Protein AF-A2D5L2-F1 (afdb_monomer_lite)

Sequence (67 aa):
LDHPHCLSYKLELGSDQEIPSDWYPFATVQFSMPDTCASRTEVRSLGVESDVQPQKHVQQRACYNIQ

Foldseek 3Di:
DDDDDDDDDDDDDDPPDDDPPPDDPDDKDKDKDKPDAPVPDDDPDDDDPDPDDDDDDDIHIDIDTDD

Structure (mmCIF, N/CA/C/O backbone):
data_AF-A2D5L2-F1
#
_entry.id   AF-A2D5L2-F1
#
loop_
_atom_site.group_PDB
_atom_site.id
_atom_site.type_symbol
_atom_site.label_atom_id
_atom_site.label_alt_id
_atom_site.label_comp_id
_atom_site.label_asym_id
_atom_site.label_entity_id
_atom_site.label_seq_id
_atom_site.pdbx_PDB_ins_code
_atom_site.Cartn_x
_atom_site.Cartn_y
_atom_site.Cartn_z
_atom_site.occupancy
_atom_site.B_iso_or_equ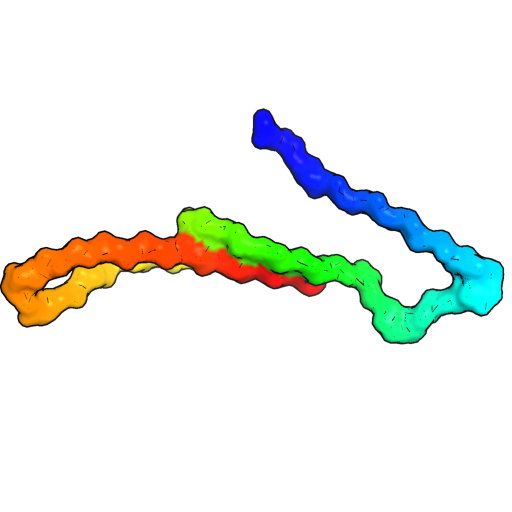iv
_atom_site.auth_seq_id
_atom_site.auth_comp_id
_atom_site.auth_asym_id
_atom_site.auth_atom_id
_atom_site.pdbx_PDB_model_num
ATOM 1 N N . LEU A 1 1 ? 0.946 20.665 -1.197 1.00 50.19 1 LEU A N 1
ATOM 2 C CA . LEU A 1 1 ? 0.044 19.617 -1.721 1.00 50.19 1 LEU A CA 1
ATOM 3 C C . LEU A 1 1 ? 0.334 18.336 -0.941 1.00 50.19 1 LEU A C 1
ATOM 5 O O . LEU A 1 1 ? 0.722 17.334 -1.511 1.00 50.19 1 LEU A O 1
ATOM 9 N N . ASP A 1 2 ? 0.269 18.437 0.388 1.00 60.25 2 ASP A N 1
ATOM 10 C CA . ASP A 1 2 ? 0.924 17.494 1.305 1.00 60.25 2 ASP A CA 1
ATOM 11 C C . ASP A 1 2 ? 0.056 17.388 2.559 1.00 60.25 2 ASP A C 1
ATOM 13 O O . ASP A 1 2 ? 0.314 17.987 3.603 1.00 60.25 2 ASP A O 1
ATOM 17 N N . HIS A 1 3 ? -1.140 16.844 2.363 1.00 65.06 3 HIS A N 1
ATOM 18 C CA . HIS A 1 3 ? -2.129 16.689 3.420 1.00 65.06 3 HIS A CA 1
ATOM 19 C C . HIS A 1 3 ? -2.474 15.205 3.443 1.00 65.06 3 HIS A C 1
ATOM 21 O O . HIS A 1 3 ? -2.851 14.676 2.392 1.00 65.06 3 HIS A O 1
ATOM 27 N N . PRO A 1 4 ? -2.323 14.515 4.583 1.00 76.69 4 PRO A N 1
ATOM 28 C CA . PRO A 1 4 ? -2.677 13.110 4.657 1.00 76.69 4 PRO A CA 1
ATOM 29 C C . PRO A 1 4 ? -4.169 12.953 4.354 1.00 76.69 4 PRO A C 1
ATOM 31 O O . PRO A 1 4 ? -5.010 13.660 4.914 1.00 76.69 4 PRO A O 1
ATOM 34 N N . HIS A 1 5 ? -4.498 12.028 3.454 1.00 76.88 5 HIS A N 1
ATOM 35 C CA . HIS A 1 5 ? -5.884 11.643 3.226 1.00 76.88 5 HIS A CA 1
ATOM 36 C C . HIS A 1 5 ? -6.411 10.955 4.491 1.00 76.88 5 HIS A C 1
ATOM 38 O O . HIS A 1 5 ? -5.829 9.975 4.952 1.00 76.88 5 HIS A O 1
ATOM 44 N N . CYS A 1 6 ? -7.491 11.488 5.062 1.00 78.94 6 CYS A N 1
ATOM 45 C CA . CYS A 1 6 ? -8.112 10.961 6.273 1.00 78.94 6 CYS A CA 1
ATOM 46 C C . CYS A 1 6 ? -9.500 10.403 5.954 1.00 78.94 6 CYS A C 1
ATOM 48 O O . CYS A 1 6 ? -10.268 11.015 5.211 1.00 78.94 6 CYS A O 1
ATOM 50 N N . LEU A 1 7 ? -9.812 9.249 6.538 1.00 78.81 7 LEU A N 1
ATOM 51 C CA . LEU A 1 7 ? -11.106 8.588 6.460 1.00 78.81 7 LEU A CA 1
ATOM 52 C C . LEU A 1 7 ? -11.593 8.338 7.888 1.00 78.81 7 LEU A C 1
ATOM 54 O O . LEU A 1 7 ? -10.861 7.778 8.701 1.00 78.81 7 LEU A O 1
ATOM 58 N N . SER A 1 8 ? -12.805 8.776 8.217 1.00 79.94 8 SER A N 1
ATOM 59 C CA . SER A 1 8 ? -13.387 8.609 9.552 1.00 79.94 8 SER A CA 1
ATOM 60 C C . SER A 1 8 ? -14.822 8.124 9.423 1.00 79.94 8 SER A C 1
ATOM 62 O O . SER A 1 8 ? -15.635 8.766 8.760 1.00 79.94 8 SER A O 1
ATOM 64 N N . TYR A 1 9 ? -15.128 7.002 10.070 1.00 73.12 9 TYR A N 1
ATOM 65 C CA . TYR A 1 9 ? -16.469 6.434 10.122 1.00 73.12 9 TYR A CA 1
ATOM 66 C C . TYR A 1 9 ? -16.890 6.221 11.567 1.00 73.12 9 TYR A C 1
ATOM 68 O O . TYR A 1 9 ? -16.095 5.798 12.405 1.00 73.12 9 TYR A O 1
ATOM 76 N N . LYS A 1 10 ? -18.162 6.501 11.839 1.00 82.44 10 LYS A N 1
ATOM 77 C CA . LYS A 1 10 ? -18.813 6.183 13.103 1.00 82.44 10 LYS A CA 1
ATOM 78 C C . LYS A 1 10 ? -19.804 5.056 12.841 1.00 82.44 10 LYS A C 1
ATOM 80 O O . LYS A 1 10 ? -20.712 5.222 12.032 1.00 82.44 10 LYS A O 1
ATOM 85 N N . LEU A 1 11 ? -19.603 3.923 13.501 1.00 78.12 11 LEU A N 1
ATOM 86 C CA . LEU A 1 11 ? -20.569 2.831 13.516 1.00 78.12 11 LEU A CA 1
ATOM 87 C C . LEU A 1 11 ? -21.544 3.082 14.670 1.00 78.12 11 LEU A C 1
ATOM 89 O O . LEU A 1 11 ? -21.110 3.222 15.813 1.00 78.12 11 LEU A O 1
ATOM 93 N N . GLU A 1 12 ? -22.838 3.169 14.373 1.00 83.12 12 GLU A N 1
ATOM 94 C CA . GLU A 1 12 ? -23.887 3.246 15.393 1.00 83.12 12 GLU A CA 1
ATOM 95 C C . GLU A 1 12 ? -24.618 1.906 15.451 1.00 83.12 12 GLU A C 1
ATOM 97 O O . GLU A 1 12 ? -25.140 1.434 14.443 1.00 83.12 12 GLU A O 1
ATOM 102 N N . LEU A 1 13 ? -24.610 1.284 16.629 1.00 78.19 13 LEU A N 1
ATOM 103 C CA . LEU A 1 13 ? -25.300 0.025 16.899 1.00 78.19 13 LEU A CA 1
ATOM 104 C C . LEU A 1 13 ? -26.638 0.330 17.580 1.00 78.19 13 LEU A C 1
ATOM 106 O O . LEU A 1 13 ? -26.726 1.253 18.393 1.00 78.19 13 LEU A O 1
ATOM 110 N N . GLY A 1 14 ? -27.680 -0.438 17.253 1.00 80.69 14 GLY A N 1
ATOM 111 C CA . GLY A 1 14 ? -28.930 -0.409 18.020 1.00 80.69 14 GLY A CA 1
ATOM 112 C C . GLY A 1 14 ? -28.709 -0.902 19.456 1.00 80.69 14 GLY A C 1
ATOM 113 O O . GLY A 1 14 ? -27.767 -1.648 19.704 1.00 80.69 14 GLY A O 1
ATOM 114 N N . SER A 1 15 ? -29.580 -0.526 20.401 1.00 70.81 15 SER A N 1
ATOM 115 C CA . SER A 1 15 ? -29.445 -0.899 21.826 1.00 70.81 15 SER A CA 1
ATOM 116 C C . SER A 1 15 ? -29.302 -2.402 22.069 1.00 70.81 15 SER A C 1
ATOM 118 O O . SER A 1 15 ? -28.652 -2.809 23.026 1.00 70.81 15 SER A O 1
ATOM 120 N N . ASP A 1 16 ? -29.897 -3.199 21.183 1.00 80.12 16 ASP A N 1
ATOM 121 C CA . ASP A 1 16 ? -29.989 -4.653 21.298 1.00 80.12 16 ASP A CA 1
ATOM 122 C C . ASP A 1 16 ? -29.036 -5.369 20.317 1.00 80.12 16 ASP A C 1
ATOM 124 O O . ASP A 1 16 ? -29.044 -6.595 20.223 1.00 80.12 16 ASP A O 1
ATOM 128 N N . GLN A 1 17 ? -28.237 -4.616 19.545 1.00 72.69 17 GLN A N 1
ATOM 129 C CA . GLN A 1 17 ? -27.239 -5.163 18.625 1.00 72.69 17 GLN A CA 1
ATOM 130 C C . GLN A 1 17 ? -25.871 -5.211 19.302 1.00 72.69 17 GLN A C 1
ATOM 132 O O . GLN A 1 17 ? -25.185 -4.198 19.440 1.00 72.69 17 GLN A O 1
ATOM 137 N N . GLU A 1 18 ? -25.456 -6.412 19.693 1.00 77.88 18 GLU A N 1
ATOM 138 C CA . GLU A 1 18 ? -24.071 -6.670 20.078 1.00 77.88 18 GLU A CA 1
ATOM 139 C C . GLU A 1 18 ? -23.142 -6.583 18.855 1.00 77.88 18 GLU A C 1
ATOM 141 O O . GLU A 1 18 ? -23.564 -6.791 17.713 1.00 77.88 18 GLU A O 1
ATOM 146 N N . ILE A 1 19 ? -21.860 -6.279 19.089 1.00 77.88 19 ILE A N 1
ATOM 147 C CA . ILE A 1 19 ? -20.840 -6.362 18.037 1.00 77.88 19 ILE A CA 1
ATOM 148 C C . ILE A 1 19 ? -20.775 -7.827 17.574 1.00 77.88 19 ILE A C 1
ATOM 150 O O . ILE A 1 19 ? -20.552 -8.704 18.414 1.00 77.88 19 ILE A O 1
ATOM 154 N N . PRO A 1 20 ? -20.947 -8.112 16.270 1.00 80.25 20 PRO A N 1
ATOM 155 C CA . PRO A 1 20 ? -20.834 -9.471 15.756 1.00 80.25 20 PRO A CA 1
ATOM 156 C C . PRO A 1 20 ? -19.482 -10.092 16.129 1.00 80.25 20 PRO A C 1
ATOM 158 O O . PRO A 1 20 ? -18.452 -9.422 16.080 1.00 80.25 20 PRO A O 1
ATOM 161 N N . SER A 1 21 ? -19.449 -11.372 16.508 1.00 78.56 21 SER A N 1
ATOM 162 C CA . SER A 1 21 ? -18.196 -12.036 16.915 1.00 78.56 21 SER A CA 1
ATOM 163 C C . SER A 1 21 ? -17.184 -12.193 15.768 1.00 78.56 21 SER A C 1
ATOM 165 O O . SER A 1 21 ? -16.005 -12.430 16.015 1.00 78.56 21 SER A O 1
ATOM 167 N N . ASP A 1 22 ? -17.642 -12.061 14.525 1.00 81.25 22 ASP A N 1
ATOM 168 C CA . ASP A 1 22 ? -16.874 -12.016 13.279 1.00 81.25 22 ASP A CA 1
ATOM 169 C C . ASP A 1 22 ? -16.467 -10.588 12.869 1.00 81.25 22 ASP A C 1
ATOM 171 O O . ASP A 1 22 ? -15.909 -10.379 11.792 1.00 81.25 22 ASP A O 1
ATOM 175 N N . TRP A 1 23 ? -16.731 -9.588 13.713 1.00 78.75 23 TRP A N 1
ATOM 176 C CA . TRP A 1 23 ? -16.308 -8.220 13.459 1.00 78.75 23 TRP A CA 1
ATOM 177 C C . TRP A 1 23 ? -14.787 -8.073 13.570 1.00 78.75 23 TRP A C 1
ATOM 179 O O . TRP A 1 23 ? -14.165 -8.467 14.559 1.00 78.75 23 TRP A O 1
ATOM 189 N N . TYR A 1 24 ? -14.191 -7.435 12.563 1.00 77.56 24 TYR A N 1
ATOM 190 C CA . TYR A 1 24 ? -12.758 -7.182 12.498 1.00 77.56 24 TYR A CA 1
ATOM 191 C C . TYR A 1 24 ? -12.456 -5.693 12.740 1.00 77.56 24 TYR A C 1
ATOM 193 O O . TYR A 1 24 ? -12.879 -4.853 11.944 1.00 77.56 24 TYR A O 1
ATOM 201 N N . PRO A 1 25 ? -11.688 -5.337 13.791 1.00 78.06 25 PRO A N 1
ATOM 202 C CA . PRO A 1 25 ? -11.331 -3.952 14.115 1.00 78.06 25 PRO A CA 1
ATOM 203 C C . PRO A 1 25 ? -10.196 -3.398 13.237 1.00 78.06 25 PRO A C 1
ATOM 205 O O . PRO A 1 25 ? -9.498 -2.470 13.641 1.00 78.06 25 PRO A O 1
ATOM 208 N N . PHE A 1 26 ? -9.962 -3.982 12.065 1.00 75.38 26 PHE A N 1
ATOM 209 C CA . PHE A 1 26 ? -8.913 -3.565 11.145 1.00 75.38 26 PHE A CA 1
ATOM 210 C C . PHE A 1 26 ? -9.496 -3.226 9.779 1.00 75.38 26 PHE A C 1
ATOM 212 O O . PHE A 1 26 ? -10.505 -3.780 9.344 1.00 75.38 26 PHE A O 1
ATOM 219 N N . ALA A 1 27 ? -8.837 -2.296 9.095 1.00 76.06 27 ALA A N 1
ATOM 220 C CA . ALA A 1 27 ? -9.170 -1.918 7.735 1.00 76.06 27 ALA A CA 1
ATOM 221 C C . ALA A 1 27 ? -8.073 -2.435 6.809 1.00 76.06 27 ALA A C 1
ATOM 223 O O . ALA A 1 27 ? -6.921 -2.020 6.915 1.00 76.06 27 ALA A O 1
ATOM 224 N N . THR A 1 28 ? -8.429 -3.317 5.877 1.00 78.81 28 THR A N 1
ATOM 225 C CA . THR A 1 28 ? -7.497 -3.727 4.827 1.00 78.81 28 THR A CA 1
ATOM 226 C C . THR A 1 28 ? -7.335 -2.591 3.829 1.00 78.81 28 THR A C 1
ATOM 228 O O . THR A 1 28 ? -8.296 -2.173 3.180 1.00 78.81 28 THR A O 1
ATOM 231 N N . VAL A 1 29 ? -6.108 -2.101 3.683 1.00 78.69 29 VAL A N 1
ATOM 232 C CA . VAL A 1 29 ? -5.772 -1.056 2.713 1.00 78.69 29 VAL A CA 1
ATOM 233 C C . VAL A 1 29 ? -4.965 -1.681 1.582 1.00 78.69 29 VAL A C 1
ATOM 235 O O . VAL A 1 29 ? -3.896 -2.246 1.812 1.00 78.69 29 VAL A O 1
ATOM 238 N N . GLN A 1 30 ? -5.480 -1.569 0.355 1.00 77.31 30 GLN A N 1
ATOM 239 C CA . GLN A 1 30 ? -4.827 -2.068 -0.852 1.00 77.31 30 GLN A CA 1
ATOM 240 C C . GLN A 1 30 ? -4.708 -0.955 -1.890 1.00 77.31 30 GLN A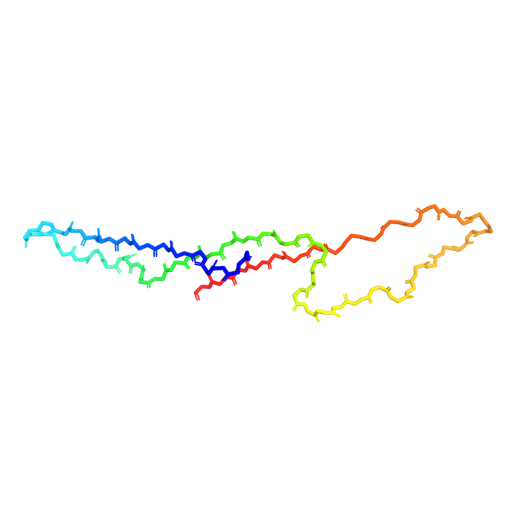 C 1
ATOM 242 O O . GLN A 1 30 ? -5.708 -0.383 -2.321 1.00 77.31 30 GLN A O 1
ATOM 247 N N . PHE A 1 31 ? -3.483 -0.669 -2.323 1.00 74.56 31 PHE A N 1
ATOM 248 C CA . PHE A 1 31 ? -3.215 0.289 -3.392 1.00 74.56 31 PHE A CA 1
ATOM 249 C C . PHE A 1 31 ? -2.000 -0.137 -4.220 1.00 74.56 31 PHE A C 1
ATOM 251 O O . PHE A 1 31 ? -1.091 -0.817 -3.734 1.00 74.56 31 PHE A O 1
ATOM 258 N N . SER A 1 32 ? -1.994 0.273 -5.487 1.00 69.12 32 SER A N 1
ATOM 259 C CA . SER A 1 32 ? -0.855 0.123 -6.391 1.00 69.12 32 SER A CA 1
ATOM 260 C C . SER A 1 32 ? -0.156 1.465 -6.549 1.00 69.12 32 SER A C 1
ATOM 262 O O . SER A 1 32 ? -0.804 2.443 -6.924 1.00 69.12 32 SER A O 1
ATOM 264 N N . MET A 1 33 ? 1.153 1.509 -6.325 1.00 71.19 33 MET A N 1
ATOM 265 C CA . MET A 1 33 ? 1.959 2.672 -6.692 1.00 71.19 33 MET A CA 1
ATOM 266 C C . MET A 1 33 ? 2.810 2.341 -7.928 1.00 71.19 33 MET A C 1
ATOM 268 O O . MET A 1 33 ? 3.576 1.369 -7.893 1.00 71.19 33 MET A O 1
ATOM 272 N N . PRO A 1 34 ? 2.652 3.088 -9.039 1.00 66.44 34 PRO A N 1
ATOM 273 C CA . PRO A 1 34 ? 3.560 2.993 -10.176 1.00 66.44 34 PRO A CA 1
ATOM 274 C C . PRO A 1 34 ? 4.920 3.588 -9.800 1.00 66.44 34 PRO A C 1
ATOM 276 O O . PRO A 1 34 ? 4.993 4.485 -8.963 1.00 66.44 34 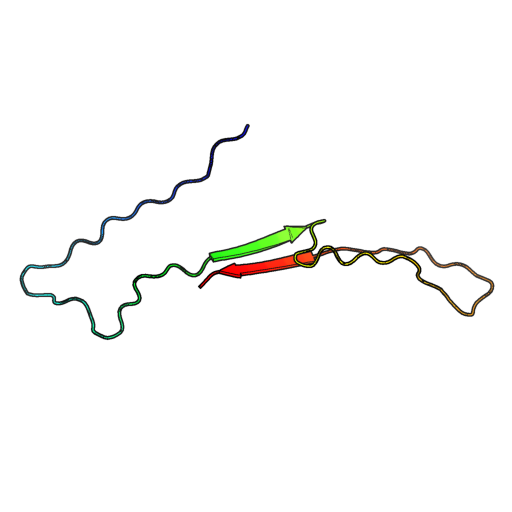PRO A O 1
ATOM 279 N N . ASP A 1 35 ? 5.986 3.070 -10.409 1.00 65.25 35 ASP A N 1
ATOM 280 C CA . ASP A 1 35 ? 7.356 3.588 -10.265 1.00 65.25 35 ASP A CA 1
ATOM 281 C C . ASP A 1 35 ? 7.907 3.553 -8.828 1.00 65.25 35 ASP A C 1
ATOM 283 O O . ASP A 1 35 ? 8.913 4.184 -8.510 1.00 65.25 35 ASP A O 1
ATOM 287 N N . THR A 1 36 ? 7.276 2.771 -7.949 1.00 65.38 36 THR A N 1
ATOM 288 C CA . THR A 1 36 ? 7.780 2.486 -6.608 1.00 65.38 36 THR A CA 1
ATOM 289 C C . THR A 1 36 ? 8.052 0.996 -6.443 1.00 65.38 36 THR A C 1
ATOM 291 O O . THR A 1 36 ? 7.438 0.131 -7.075 1.00 65.38 36 THR A O 1
ATOM 294 N N . CYS A 1 37 ? 9.018 0.683 -5.583 1.00 64.62 37 CYS A N 1
ATOM 295 C CA . CYS A 1 37 ? 9.382 -0.681 -5.240 1.00 64.62 37 CYS A CA 1
ATOM 296 C C . CYS A 1 37 ? 9.304 -0.855 -3.724 1.00 64.62 37 CYS A C 1
ATOM 298 O O . CYS A 1 37 ? 10.045 -0.202 -2.988 1.00 64.62 37 CYS A O 1
ATOM 300 N N . ALA A 1 38 ? 8.440 -1.759 -3.254 1.00 67.31 38 ALA A N 1
ATOM 301 C CA . ALA A 1 38 ? 8.284 -2.034 -1.825 1.00 67.31 38 ALA A CA 1
ATOM 302 C C . ALA A 1 38 ? 9.588 -2.547 -1.183 1.00 67.31 38 ALA A C 1
ATOM 304 O O . ALA A 1 38 ? 9.903 -2.188 -0.053 1.00 67.31 38 ALA A O 1
ATOM 305 N N . SER A 1 39 ? 10.378 -3.333 -1.923 1.00 74.00 39 SER A N 1
ATOM 306 C CA . SER A 1 39 ? 11.656 -3.904 -1.476 1.00 74.00 39 SER A CA 1
ATOM 307 C C . SER A 1 39 ? 12.887 -3.074 -1.858 1.00 74.00 39 SER A C 1
ATOM 309 O O . SER A 1 39 ? 14.004 -3.469 -1.528 1.00 74.00 39 SER A O 1
ATOM 311 N N . ARG A 1 40 ? 12.712 -1.956 -2.583 1.00 70.56 40 ARG A N 1
ATOM 312 C CA . ARG A 1 40 ? 13.795 -1.184 -3.233 1.00 70.56 40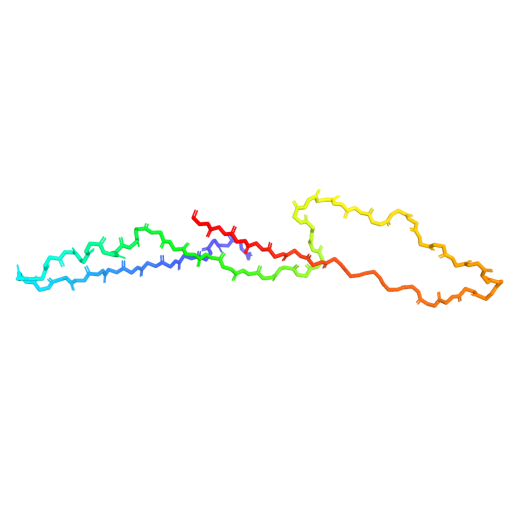 ARG A CA 1
ATOM 313 C C . ARG A 1 40 ? 14.685 -2.005 -4.180 1.00 70.56 40 ARG A C 1
ATOM 315 O O . ARG A 1 40 ? 15.832 -1.645 -4.428 1.00 70.56 40 ARG A O 1
ATOM 322 N N . THR A 1 41 ? 14.189 -3.121 -4.705 1.00 77.88 41 THR A N 1
ATOM 323 C CA . THR A 1 41 ? 14.924 -3.925 -5.683 1.00 77.88 41 THR A CA 1
ATOM 324 C C . THR A 1 41 ? 14.985 -3.205 -7.033 1.00 77.88 41 THR A C 1
ATOM 326 O O . THR A 1 41 ? 13.955 -2.830 -7.594 1.00 77.88 41 THR A O 1
ATOM 329 N N . GLU A 1 42 ? 16.194 -3.056 -7.577 1.00 79.75 42 GLU A N 1
ATOM 330 C CA . GLU A 1 42 ? 16.455 -2.389 -8.857 1.00 79.75 42 GLU A CA 1
ATOM 331 C C . GLU A 1 42 ? 17.032 -3.361 -9.893 1.00 79.75 42 GLU A C 1
ATOM 333 O O . GLU A 1 42 ? 17.914 -4.172 -9.591 1.00 79.75 42 GLU A O 1
ATOM 338 N N . VAL A 1 43 ? 16.566 -3.255 -11.141 1.00 82.50 43 VAL A N 1
ATOM 339 C CA . VAL A 1 43 ? 17.127 -4.004 -12.273 1.00 82.50 43 VAL A CA 1
ATOM 340 C C . VAL A 1 43 ? 18.406 -3.305 -12.727 1.00 82.50 43 VAL A C 1
ATOM 342 O O . VAL A 1 43 ? 18.356 -2.266 -13.378 1.00 82.50 43 VAL A O 1
ATOM 345 N N . ARG A 1 44 ? 19.565 -3.874 -12.382 1.00 81.25 44 ARG A N 1
ATOM 346 C CA . ARG A 1 44 ? 20.878 -3.302 -12.736 1.00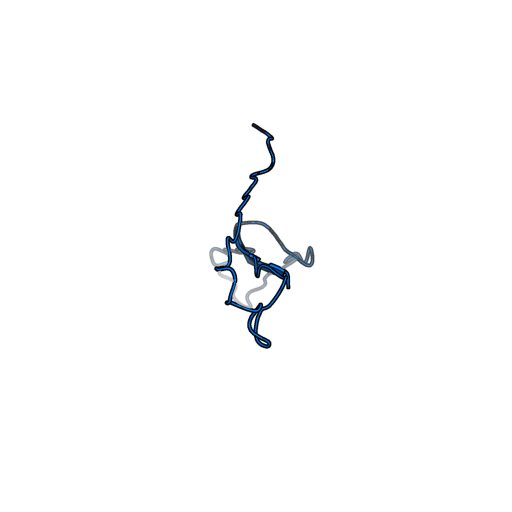 81.25 44 ARG A CA 1
ATOM 347 C C . ARG A 1 44 ? 21.309 -3.607 -14.167 1.00 81.25 44 ARG A C 1
ATOM 349 O O . ARG A 1 44 ? 22.021 -2.816 -14.776 1.00 81.25 44 ARG A O 1
ATOM 356 N N . SER A 1 45 ? 20.900 -4.752 -14.704 1.00 79.62 45 SER A N 1
ATOM 357 C CA . SER A 1 45 ? 21.221 -5.148 -16.070 1.00 79.62 45 SER A CA 1
ATOM 358 C C . SER A 1 45 ? 20.149 -6.068 -16.646 1.00 79.62 45 SER A C 1
ATOM 360 O O . SER A 1 45 ? 19.565 -6.896 -15.952 1.00 79.62 45 SER A O 1
ATOM 362 N N . LEU A 1 46 ? 19.898 -5.903 -17.943 1.00 80.00 46 LEU A N 1
ATOM 363 C CA . LEU A 1 46 ? 19.051 -6.776 -18.748 1.00 80.00 46 LEU A CA 1
ATOM 364 C C . LEU A 1 46 ? 19.815 -7.052 -20.045 1.00 80.00 46 LEU A C 1
ATOM 366 O O . LEU A 1 46 ? 20.000 -6.137 -20.847 1.00 80.00 46 LEU A O 1
ATOM 370 N N . GLY A 1 47 ? 20.336 -8.265 -20.213 1.00 83.62 47 GLY A N 1
ATOM 371 C CA . GLY A 1 47 ? 21.110 -8.683 -21.388 1.00 83.62 47 GLY A CA 1
ATOM 372 C C . GLY A 1 47 ? 20.268 -9.493 -22.374 1.00 83.62 47 GLY A C 1
ATOM 373 O O . GLY A 1 47 ? 19.280 -10.102 -21.976 1.00 83.62 47 GLY A O 1
ATOM 374 N N . VAL A 1 48 ? 20.658 -9.490 -23.650 1.00 82.06 48 VAL A N 1
ATOM 375 C CA . VAL A 1 48 ? 20.107 -10.370 -24.696 1.00 82.06 48 VAL A CA 1
ATOM 376 C C . VAL A 1 48 ? 21.291 -10.950 -25.467 1.00 82.06 48 VAL A C 1
ATOM 378 O O . VAL A 1 48 ? 22.241 -10.224 -25.734 1.00 82.06 48 VAL A O 1
ATOM 381 N N . GLU A 1 49 ? 21.240 -12.236 -25.813 1.00 84.50 49 GLU A N 1
ATOM 382 C CA . GLU A 1 49 ? 22.316 -12.975 -26.506 1.00 84.50 49 GLU A CA 1
ATOM 383 C C . GLU A 1 49 ? 22.411 -12.659 -28.018 1.00 84.50 49 GLU A C 1
ATOM 385 O O . GLU A 1 49 ? 23.030 -13.383 -28.784 1.00 84.50 49 GLU A O 1
ATOM 390 N N . SER A 1 50 ? 21.772 -11.579 -28.472 1.00 78.19 50 SER A N 1
ATOM 391 C CA . SER A 1 50 ? 21.710 -11.171 -29.878 1.00 78.19 50 SER A CA 1
ATOM 392 C C . SER A 1 50 ? 22.509 -9.891 -30.095 1.00 78.19 50 SER A C 1
ATOM 394 O O . SER A 1 50 ? 22.453 -8.982 -29.265 1.00 78.19 50 SER A O 1
ATOM 396 N N . ASP A 1 51 ? 23.175 -9.783 -31.247 1.00 79.06 51 ASP A N 1
ATOM 397 C CA . ASP A 1 51 ? 23.848 -8.551 -31.684 1.00 79.06 51 ASP A CA 1
ATOM 398 C C . ASP A 1 51 ? 22.866 -7.381 -31.880 1.00 79.06 51 ASP A C 1
ATOM 400 O O . ASP A 1 51 ? 23.248 -6.210 -31.823 1.00 79.06 51 ASP A O 1
ATOM 404 N N . VAL A 1 52 ? 21.576 -7.676 -32.076 1.00 80.62 52 VAL A N 1
ATOM 405 C CA . VAL A 1 52 ? 20.522 -6.664 -32.181 1.00 80.62 52 VAL A CA 1
ATOM 406 C C . VAL A 1 52 ? 19.982 -6.346 -30.788 1.00 80.62 52 VAL A C 1
ATOM 408 O O . VAL A 1 52 ? 19.301 -7.168 -30.173 1.00 80.62 52 VAL A O 1
ATOM 411 N N . GLN A 1 53 ? 20.233 -5.129 -30.297 1.00 75.81 53 GLN A N 1
ATOM 412 C CA . GLN A 1 53 ? 19.658 -4.667 -29.032 1.00 75.81 53 GLN A CA 1
ATOM 413 C C . GLN A 1 53 ? 18.172 -4.294 -29.193 1.00 75.81 53 GLN A C 1
ATOM 415 O O . GLN A 1 53 ? 17.859 -3.365 -29.939 1.00 75.81 53 GLN A O 1
ATOM 420 N N . PRO A 1 54 ? 17.244 -4.951 -28.468 1.00 80.81 54 PRO A N 1
ATOM 421 C CA . PRO A 1 54 ? 15.841 -4.552 -28.457 1.00 80.81 54 PRO A CA 1
ATOM 422 C C . PRO A 1 54 ? 15.604 -3.347 -27.537 1.00 80.81 54 PRO A C 1
ATOM 424 O O . PRO A 1 54 ? 16.381 -3.080 -26.616 1.00 80.81 54 PRO A O 1
ATOM 427 N N . GLN A 1 55 ? 14.480 -2.654 -27.736 1.00 83.81 55 GLN A N 1
ATOM 428 C CA . GLN A 1 55 ? 14.020 -1.618 -26.812 1.00 83.81 55 GLN A CA 1
ATOM 429 C C . GLN A 1 55 ? 13.626 -2.257 -25.472 1.00 83.81 55 GLN A C 1
ATOM 431 O O . GLN A 1 55 ? 12.736 -3.104 -25.408 1.00 83.81 55 GLN A O 1
ATOM 436 N N . LYS A 1 56 ? 14.299 -1.856 -24.391 1.00 82.06 56 LYS A N 1
ATOM 437 C CA . LYS A 1 56 ? 14.082 -2.401 -23.044 1.00 82.06 56 LYS A CA 1
ATOM 438 C C . LYS A 1 56 ? 13.132 -1.492 -22.274 1.00 82.06 56 LYS A C 1
ATOM 440 O O . LYS A 1 56 ? 13.396 -0.299 -22.151 1.00 82.06 56 LYS A O 1
ATOM 445 N N . HIS A 1 57 ? 12.054 -2.057 -21.738 1.00 82.56 57 HIS A N 1
ATOM 446 C CA . HIS A 1 57 ? 11.130 -1.352 -20.855 1.00 82.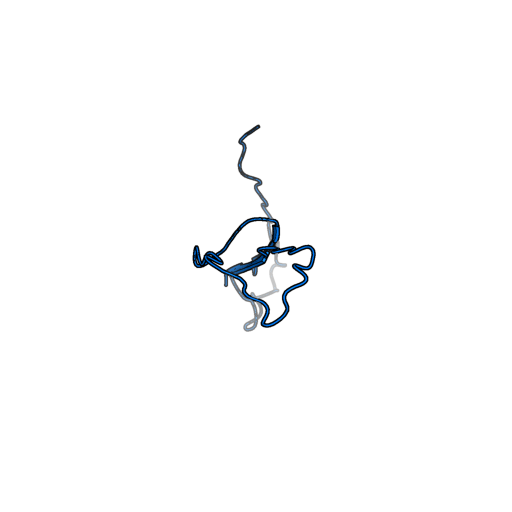56 57 HIS A CA 1
ATOM 447 C C . HIS A 1 57 ? 11.053 -2.090 -19.519 1.00 82.56 57 HIS A C 1
ATOM 449 O O . HIS A 1 57 ? 10.667 -3.256 -19.471 1.00 82.56 57 HIS A O 1
ATOM 455 N N . VAL A 1 58 ? 11.454 -1.418 -18.443 1.00 79.31 58 VAL A N 1
ATOM 456 C CA . VAL A 1 58 ? 11.365 -1.937 -17.076 1.00 79.31 58 VAL A CA 1
ATOM 457 C C . VAL A 1 58 ? 10.328 -1.100 -16.349 1.00 79.31 58 VAL A C 1
ATOM 459 O O . VAL A 1 58 ? 10.479 0.114 -16.265 1.00 79.31 58 VAL A O 1
ATOM 462 N N . GLN A 1 59 ? 9.291 -1.749 -15.825 1.00 80.31 59 GLN A N 1
ATOM 463 C CA . GLN A 1 59 ? 8.268 -1.091 -15.023 1.00 80.31 59 GLN A CA 1
ATOM 464 C C . GLN A 1 59 ? 8.293 -1.666 -13.608 1.00 80.31 59 GLN A C 1
ATOM 466 O O . GLN A 1 59 ? 8.112 -2.870 -13.419 1.00 80.31 59 GLN A O 1
ATOM 471 N N . GLN A 1 60 ? 8.491 -0.807 -12.611 1.00 74.50 60 GLN A N 1
ATOM 472 C CA . GLN A 1 60 ? 8.353 -1.182 -11.208 1.00 74.50 60 GLN A CA 1
ATOM 473 C C . GLN A 1 60 ? 6.898 -0.998 -10.775 1.00 74.50 60 GLN A C 1
ATOM 475 O O . GLN A 1 60 ? 6.251 0.003 -11.091 1.00 74.50 60 GLN A O 1
ATOM 480 N N . ARG A 1 61 ? 6.366 -2.005 -10.083 1.00 75.31 61 ARG A N 1
ATOM 481 C CA . ARG A 1 61 ? 5.030 -1.975 -9.492 1.00 75.31 61 ARG A CA 1
ATOM 482 C C . ARG A 1 61 ? 5.132 -2.507 -8.075 1.00 75.31 61 ARG A C 1
ATOM 484 O O . ARG A 1 61 ? 5.620 -3.620 -7.876 1.00 75.31 61 ARG A O 1
ATOM 491 N N . ALA A 1 62 ? 4.655 -1.732 -7.113 1.00 75.00 62 ALA A N 1
ATOM 492 C CA . ALA A 1 62 ? 4.516 -2.175 -5.738 1.00 75.00 62 ALA A CA 1
ATOM 493 C C . ALA A 1 62 ? 3.033 -2.328 -5.390 1.00 75.00 62 ALA A C 1
ATOM 495 O O . ALA A 1 62 ? 2.229 -1.418 -5.608 1.00 75.00 62 ALA A O 1
ATOM 496 N N . CYS A 1 63 ? 2.694 -3.492 -4.839 1.00 71.19 63 CYS A N 1
ATOM 497 C CA . CYS A 1 63 ? 1.396 -3.766 -4.239 1.00 71.19 63 CYS A CA 1
ATOM 498 C C . CYS A 1 63 ? 1.571 -3.717 -2.724 1.00 71.19 63 CYS A C 1
ATOM 500 O O . CYS A 1 63 ? 2.346 -4.498 -2.172 1.00 71.19 63 CYS A O 1
ATOM 502 N N . TYR A 1 64 ? 0.862 -2.809 -2.063 1.00 67.75 64 TYR A N 1
ATOM 503 C CA . TYR A 1 64 ? 0.864 -2.715 -0.609 1.00 67.75 64 TYR A CA 1
ATOM 504 C C . TYR A 1 64 ? -0.422 -3.338 -0.078 1.00 67.75 64 TYR A C 1
ATOM 506 O O . TYR A 1 64 ? -1.510 -3.016 -0.556 1.00 67.75 64 TYR A O 1
ATOM 514 N N . ASN A 1 65 ? -0.277 -4.245 0.885 1.00 69.56 65 ASN A N 1
ATOM 515 C CA . ASN A 1 65 ? -1.369 -4.808 1.665 1.00 69.56 65 ASN A CA 1
ATOM 516 C C . ASN A 1 65 ? -1.004 -4.621 3.141 1.00 69.56 65 ASN A C 1
ATOM 518 O O . ASN A 1 65 ? 0.038 -5.106 3.582 1.00 69.56 65 ASN A O 1
ATOM 522 N N . ILE A 1 66 ? -1.812 -3.847 3.861 1.00 64.00 66 ILE A N 1
ATOM 523 C CA . ILE A 1 66 ? -1.688 -3.644 5.307 1.00 64.00 66 ILE A CA 1
ATOM 524 C C . ILE A 1 66 ? -2.926 -4.288 5.936 1.00 64.00 66 ILE A C 1
ATOM 526 O O . ILE A 1 66 ? -4.046 -3.981 5.509 1.00 64.00 66 ILE A O 1
ATOM 530 N N . GLN A 1 67 ? -2.704 -5.189 6.897 1.00 55.44 67 GLN A N 1
ATOM 531 C CA . GLN A 1 67 ? -3.732 -5.851 7.707 1.00 55.44 67 GLN A CA 1
ATOM 532 C C . GLN A 1 67 ? -3.696 -5.319 9.133 1.00 55.44 67 GLN A C 1
ATOM 534 O O . GLN A 1 67 ? -2.573 -5.117 9.651 1.00 55.44 67 GLN A O 1
#

pLDDT: mean 75.48, std 6.88, range [50.19, 84.5]

InterPro domains:
  IPR028565 Mu homology domain [PF00928] (6-63)
  IPR036168 AP-2 complex subunit mu, C-terminal superfamily [SSF49447] (3-64)
  IPR050431 Adaptor complexes medium subunit [PTHR10529] (2-67)

Radius of gyration: 22.54 Å; chains: 1; bounding box: 54×33×54 Å

Organism: Lagothrix lagotricha (NCBI:txid9519)

Secondary structure (DSSP, 8-state):
--------------TT-PPPTT--S---EEEEEET--TT---------SSSSPPPP----EEEEEE-